Protein AF-A0A4V2UEZ4-F1 (afdb_monomer_lite)

Foldseek 3Di:
DDDDDDDDDPVVVVVLVVCCVVVVAVHSVRVVVVVVVVVVVVVVVVVVVVVVVVVVVVVVVVCVVVVVDDDPPDPVVVVVVVVVVVVVVVVVD

Secondary structure (DSSP, 8-state):
------PPPHHHHHHHHHHHHTTS-SSHHHHHHHHHHHHHHHHHHHHHHHHHHHHHHHHHHHHHHTT-----S-HHHHHHHHHHHHHHHHH--

Sequence (93 aa):
MTARSVILPEPLEAFVEAQIASGACPDADAVLAAAVDLLQREQRREAAKVERFKALIQEGLDDLDAGRFEIVDDLGAWFDQIEAELDEASHAA

pLDDT: mean 91.01, std 8.73, range [51.81, 97.56]

Radius of gyration: 26.31 Å; chains: 1; bounding box: 54×38×57 Å

Structure (mmCIF, N/CA/C/O backbone):
data_AF-A0A4V2UEZ4-F1
#
_entry.id   AF-A0A4V2UEZ4-F1
#
loop_
_atom_site.group_PDB
_atom_site.id
_atom_site.type_symbol
_atom_site.label_atom_id
_atom_site.label_alt_id
_atom_site.label_comp_id
_atom_site.label_asym_id
_atom_site.label_entity_id
_atom_site.label_seq_id
_atom_site.pdbx_PDB_ins_code
_atom_site.Cartn_x
_atom_site.Cartn_y
_atom_site.Cartn_z
_atom_site.occupancy
_atom_site.B_iso_or_equiv
_atom_site.auth_seq_id
_atom_site.auth_comp_id
_atom_site.auth_asym_id
_atom_site.auth_atom_id
_atom_site.pdbx_PDB_model_num
ATOM 1 N N . MET A 1 1 ? -28.425 -5.228 7.384 1.00 62.59 1 MET A N 1
ATOM 2 C CA . MET A 1 1 ? -27.159 -5.494 8.100 1.00 62.59 1 MET A CA 1
ATOM 3 C C . MET A 1 1 ? -27.174 -6.936 8.576 1.00 62.59 1 MET A C 1
ATOM 5 O O . MET A 1 1 ? -28.253 -7.429 8.886 1.00 62.59 1 MET A O 1
ATOM 9 N N . THR A 1 2 ? -26.019 -7.598 8.610 1.00 78.19 2 THR A N 1
ATOM 10 C CA . THR A 1 2 ? -25.874 -8.957 9.156 1.00 78.19 2 THR A CA 1
ATOM 11 C C . THR A 1 2 ? -25.016 -8.860 10.407 1.00 78.19 2 THR A C 1
ATOM 13 O O . THR A 1 2 ? -23.920 -8.310 10.338 1.00 78.19 2 THR A O 1
ATOM 16 N N . ALA A 1 3 ? -25.514 -9.352 11.541 1.00 78.56 3 ALA A N 1
ATOM 17 C CA . ALA A 1 3 ? -24.799 -9.260 12.809 1.00 78.56 3 ALA A CA 1
ATOM 18 C C . ALA A 1 3 ? -23.622 -10.246 12.849 1.00 78.56 3 ALA A C 1
ATOM 20 O O . ALA A 1 3 ? -23.779 -11.428 12.534 1.00 78.56 3 ALA A O 1
ATOM 21 N N . ARG A 1 4 ? -22.447 -9.758 13.255 1.00 82.38 4 ARG A N 1
ATOM 22 C CA . ARG A 1 4 ? -21.250 -10.569 13.496 1.00 82.38 4 ARG A CA 1
ATOM 23 C C . ARG A 1 4 ? -20.595 -10.114 14.794 1.00 82.38 4 ARG A C 1
ATOM 25 O O . ARG A 1 4 ? -20.245 -8.950 14.920 1.00 82.38 4 ARG A O 1
ATOM 32 N N . SER A 1 5 ? -20.400 -11.044 15.727 1.00 85.88 5 SER A N 1
ATOM 33 C CA . SER A 1 5 ? -19.661 -10.774 16.962 1.00 85.88 5 SER A CA 1
ATOM 34 C C . SER A 1 5 ? -18.160 -10.752 16.684 1.00 85.88 5 SER A C 1
ATOM 36 O O . SER A 1 5 ? -17.636 -11.642 16.008 1.00 85.88 5 SER A O 1
ATOM 38 N N . VAL A 1 6 ? -17.470 -9.762 17.238 1.00 86.38 6 VAL A N 1
ATOM 39 C CA . VAL A 1 6 ? -16.013 -9.602 17.170 1.00 86.38 6 VAL A CA 1
ATOM 40 C C . VAL A 1 6 ? -15.492 -9.292 18.566 1.00 86.38 6 VAL A C 1
ATOM 42 O O . VAL A 1 6 ? -16.160 -8.608 19.333 1.00 86.38 6 VAL A O 1
ATOM 45 N N . ILE A 1 7 ? -14.324 -9.834 18.904 1.00 92.88 7 ILE A N 1
ATOM 46 C CA . ILE A 1 7 ? -13.641 -9.545 20.166 1.00 92.88 7 ILE A CA 1
ATOM 47 C C . ILE A 1 7 ? -12.557 -8.520 19.859 1.00 92.88 7 ILE A C 1
ATOM 49 O O . ILE A 1 7 ? -11.712 -8.765 18.993 1.00 92.88 7 ILE A O 1
ATOM 53 N N . LEU A 1 8 ? -12.593 -7.388 20.556 1.00 91.44 8 LEU A N 1
ATOM 54 C CA . LEU A 1 8 ? -11.617 -6.319 20.405 1.00 91.44 8 LEU A CA 1
ATOM 55 C C . LEU A 1 8 ? -10.582 -6.381 21.539 1.00 91.44 8 LEU A C 1
ATOM 57 O O . LEU A 1 8 ? -10.944 -6.589 22.697 1.00 91.44 8 LEU A O 1
ATOM 61 N N . PRO A 1 9 ? -9.285 -6.215 21.232 1.00 95.44 9 PRO A N 1
ATOM 62 C CA . PRO A 1 9 ? -8.280 -5.900 22.236 1.00 95.44 9 PRO A CA 1
ATOM 63 C C . PRO A 1 9 ? -8.600 -4.576 22.940 1.00 95.44 9 PRO A C 1
ATOM 65 O O . PRO A 1 9 ? -9.124 -3.653 22.318 1.00 95.44 9 PRO A O 1
ATOM 68 N N . GLU A 1 10 ? -8.185 -4.456 24.200 1.00 95.00 10 GLU A N 1
ATOM 69 C CA . GLU A 1 10 ? -8.437 -3.284 25.054 1.00 95.00 10 GLU A CA 1
ATOM 70 C C . GLU A 1 10 ? -8.087 -1.926 24.398 1.00 95.00 10 GLU A C 1
ATOM 72 O O . GLU A 1 10 ? -8.900 -1.008 24.489 1.00 95.00 10 GLU A O 1
ATOM 77 N N . PRO A 1 11 ? -6.980 -1.771 23.638 1.00 95.25 11 PRO A N 1
ATOM 78 C CA . PRO A 1 11 ? -6.699 -0.508 22.949 1.00 95.25 11 PRO A CA 1
ATOM 79 C C . PRO A 1 11 ? -7.710 -0.147 21.851 1.00 95.25 11 PRO A C 1
ATOM 81 O O . PRO A 1 11 ? -7.962 1.033 21.616 1.00 95.25 11 PRO A O 1
ATOM 84 N N . LEU A 1 12 ? -8.268 -1.143 21.153 1.00 93.69 12 LEU A N 1
ATOM 85 C CA . LEU A 1 12 ? -9.275 -0.903 20.115 1.00 93.69 12 LEU A CA 1
ATOM 86 C C . LEU A 1 12 ? -10.635 -0.593 20.733 1.00 93.69 12 LEU A C 1
ATOM 88 O O . LEU A 1 12 ? -11.331 0.277 20.221 1.00 93.69 12 LEU A O 1
ATOM 92 N N . GLU A 1 13 ? -10.979 -1.244 21.844 1.00 94.88 13 GLU A N 1
ATOM 93 C CA . GLU A 1 13 ? -12.189 -0.920 22.605 1.00 94.88 13 GLU A CA 1
ATOM 94 C C . GLU A 1 13 ? -12.153 0.537 23.085 1.00 94.88 13 GLU A C 1
ATOM 96 O O . GLU A 1 13 ? -13.062 1.310 22.791 1.00 94.88 13 GLU A O 1
ATOM 101 N N . ALA A 1 14 ? -11.041 0.956 23.700 1.00 95.75 14 ALA A N 1
ATOM 102 C CA . ALA A 1 14 ? -10.852 2.337 24.145 1.00 95.75 14 ALA A CA 1
ATOM 103 C C . ALA A 1 14 ? -10.955 3.351 22.989 1.00 95.75 14 ALA A C 1
ATOM 105 O O . ALA A 1 14 ? -11.478 4.454 23.161 1.00 95.75 14 ALA A O 1
ATOM 106 N N . PHE A 1 15 ? -10.482 2.987 21.792 1.00 95.19 15 PHE A N 1
ATOM 107 C CA . PHE A 1 15 ? -10.650 3.813 20.597 1.00 95.19 15 PHE A CA 1
ATOM 108 C C . PHE A 1 15 ? -12.119 3.916 20.168 1.00 95.19 15 PHE A C 1
ATOM 110 O O . PHE A 1 15 ? -12.586 5.017 19.872 1.00 95.19 15 PHE A O 1
ATOM 117 N N . VAL A 1 16 ? -12.860 2.802 20.149 1.00 94.88 16 VAL A N 1
ATOM 118 C CA . VAL A 1 16 ? -14.295 2.806 19.820 1.00 94.88 16 VAL A CA 1
ATOM 119 C C . VAL A 1 16 ? -15.064 3.689 20.801 1.00 94.88 16 VAL A C 1
ATOM 121 O O . VAL A 1 16 ? -15.824 4.558 20.370 1.00 94.88 16 VAL A O 1
ATOM 124 N N . GLU A 1 17 ? -14.816 3.539 22.102 1.00 94.75 17 GLU A N 1
ATOM 125 C CA . GLU A 1 17 ? -15.441 4.363 23.138 1.00 94.75 17 GLU A CA 1
ATOM 126 C C . GLU A 1 17 ? -15.136 5.855 22.948 1.00 94.75 17 GLU A C 1
ATOM 128 O O . GLU A 1 17 ? -16.046 6.683 23.022 1.00 94.75 17 GLU A O 1
ATOM 133 N N . ALA A 1 18 ? -13.890 6.218 22.627 1.00 95.25 18 ALA A N 1
ATOM 134 C CA . ALA A 1 18 ? -13.512 7.606 22.355 1.00 95.25 18 ALA A CA 1
ATOM 135 C C . ALA A 1 18 ? -14.233 8.186 21.122 1.00 95.25 18 ALA A C 1
ATOM 137 O O . ALA A 1 18 ? -14.673 9.341 21.133 1.00 95.25 18 ALA A O 1
ATOM 138 N N . GLN A 1 19 ? -14.409 7.389 20.065 1.00 95.50 19 GLN A N 1
ATOM 139 C CA . GLN A 1 19 ? -15.128 7.813 18.861 1.00 95.50 19 GLN A CA 1
ATOM 140 C C . GLN A 1 19 ? -16.625 8.020 19.112 1.00 95.50 19 GLN A C 1
ATOM 142 O O . GLN A 1 19 ? -17.207 8.960 18.567 1.00 95.50 19 GLN A O 1
ATOM 147 N N . ILE A 1 20 ? -17.235 7.204 19.972 1.00 95.31 20 ILE A N 1
ATOM 148 C CA . ILE A 1 20 ? -18.626 7.397 20.397 1.00 95.31 20 ILE A CA 1
ATOM 149 C C . ILE A 1 20 ? -18.736 8.627 21.307 1.00 95.31 20 ILE A C 1
ATOM 151 O O . ILE A 1 20 ? -19.582 9.491 21.083 1.00 95.31 20 ILE A O 1
ATOM 155 N N . ALA A 1 21 ? -17.843 8.762 22.291 1.00 95.06 21 ALA A N 1
ATOM 156 C CA . ALA A 1 21 ? -17.841 9.878 23.238 1.00 95.06 21 ALA A CA 1
ATOM 157 C C . ALA A 1 21 ? -17.615 11.241 22.561 1.00 95.06 21 ALA A C 1
ATOM 159 O O . ALA A 1 21 ? -18.165 12.251 22.997 1.00 95.06 21 ALA A O 1
ATOM 160 N N . SER A 1 22 ? -16.838 11.277 21.475 1.00 93.56 22 SER A N 1
ATOM 161 C CA . SER A 1 22 ? -16.643 12.486 20.663 1.00 93.56 22 SER A CA 1
ATOM 162 C C . SER A 1 22 ? -17.860 12.862 19.806 1.00 93.56 22 SER A C 1
ATOM 164 O O . SER A 1 22 ? -17.888 13.952 19.235 1.00 93.56 22 SER A O 1
ATOM 166 N N . GLY A 1 23 ? -18.861 11.982 19.693 1.00 92.25 23 GLY A N 1
ATOM 167 C CA . GLY A 1 23 ? -20.021 12.160 18.819 1.00 92.25 23 GLY A CA 1
ATOM 168 C C . GLY A 1 23 ? -19.720 11.956 17.332 1.00 92.25 23 GLY A C 1
ATOM 169 O O . GLY A 1 23 ? -20.595 12.183 16.498 1.00 92.25 23 GLY A O 1
ATOM 170 N N . ALA A 1 24 ? -18.504 11.523 16.979 1.00 87.88 24 ALA A N 1
ATOM 171 C CA . ALA A 1 24 ? -18.125 11.237 15.597 1.00 87.88 24 ALA A CA 1
ATOM 172 C C . ALA A 1 24 ? -18.860 10.010 15.037 1.00 87.88 24 ALA A C 1
ATOM 174 O O . ALA A 1 24 ? -19.078 9.915 13.828 1.00 87.88 24 ALA A O 1
ATOM 175 N N . CYS A 1 25 ? -19.238 9.066 15.902 1.00 92.25 25 CYS A N 1
ATOM 176 C CA . CYS A 1 25 ? -20.017 7.885 15.548 1.00 92.25 25 CYS A CA 1
ATOM 177 C C . CYS A 1 25 ? -21.126 7.634 16.585 1.00 92.25 25 CYS A C 1
ATOM 179 O O . CYS A 1 25 ? -20.900 7.852 17.773 1.00 92.25 25 CYS A O 1
ATOM 181 N N . PRO A 1 26 ? -22.316 7.174 16.159 1.00 90.88 26 PRO A N 1
ATOM 182 C CA . PRO A 1 26 ? -23.443 6.939 17.063 1.00 90.88 26 PRO A CA 1
ATOM 183 C C . PRO A 1 26 ? -23.275 5.692 17.946 1.00 90.88 26 PRO A C 1
ATOM 185 O O . PRO A 1 26 ? -23.786 5.667 19.062 1.00 90.88 26 PRO A O 1
ATOM 188 N N . ASP A 1 27 ? -22.587 4.661 17.452 1.00 92.31 27 ASP A N 1
ATOM 189 C CA . ASP A 1 27 ? -22.404 3.375 18.124 1.00 92.31 27 ASP A CA 1
ATOM 190 C C . ASP A 1 27 ? -21.132 2.654 17.635 1.00 92.31 27 ASP A C 1
ATOM 192 O O . ASP A 1 27 ? -20.441 3.109 16.715 1.00 92.31 27 ASP A O 1
ATOM 196 N N . ALA A 1 28 ? -20.811 1.524 18.272 1.00 90.62 28 ALA A N 1
ATOM 197 C CA . ALA A 1 28 ? -19.636 0.717 17.949 1.00 90.62 28 ALA A CA 1
ATOM 198 C C . ALA A 1 28 ? -19.708 0.110 16.539 1.00 90.62 28 ALA A C 1
ATOM 200 O O . ALA A 1 28 ? -18.695 0.048 15.839 1.00 90.62 28 ALA A O 1
ATOM 201 N N . ASP A 1 29 ? -20.902 -0.285 16.094 1.00 91.56 29 ASP A N 1
ATOM 202 C CA . ASP A 1 29 ? -21.114 -0.867 14.769 1.00 91.56 29 ASP A CA 1
ATOM 203 C C . ASP A 1 29 ? -20.795 0.147 13.661 1.00 91.56 29 ASP A C 1
ATOM 205 O O . ASP A 1 29 ? -20.176 -0.207 12.655 1.00 91.56 29 ASP A O 1
ATOM 209 N N . ALA A 1 30 ? -21.142 1.420 13.856 1.00 92.69 30 ALA A N 1
ATOM 210 C CA . ALA A 1 30 ? -20.810 2.507 12.947 1.00 92.69 30 ALA A CA 1
ATOM 211 C C . ALA A 1 30 ? -19.298 2.775 12.894 1.00 92.69 30 ALA A C 1
ATOM 213 O O . ALA A 1 30 ? -18.760 2.969 11.800 1.00 92.69 30 ALA A O 1
ATOM 214 N N . VAL A 1 31 ? -18.599 2.730 14.037 1.00 94.19 31 VAL A N 1
ATOM 215 C CA . VAL A 1 31 ? -17.129 2.866 14.077 1.00 94.19 31 VAL A CA 1
ATOM 216 C C . VAL A 1 31 ? -16.469 1.724 13.304 1.00 94.19 31 VAL A C 1
ATOM 218 O O . VAL A 1 31 ? -15.609 1.961 12.452 1.00 94.19 31 VAL A O 1
ATOM 221 N N . LEU A 1 32 ? -16.897 0.484 13.552 1.00 92.38 32 LEU A N 1
ATOM 222 C CA . LEU A 1 32 ? -16.357 -0.698 12.881 1.00 92.38 32 LEU A CA 1
ATOM 223 C C . LEU A 1 32 ? -16.662 -0.692 11.380 1.00 92.38 32 LEU A C 1
ATOM 225 O O . LEU A 1 32 ? -15.783 -1.001 10.575 1.00 92.38 32 LEU A O 1
ATOM 229 N N . ALA A 1 33 ? -17.872 -0.297 10.981 1.00 92.12 33 ALA A N 1
ATOM 230 C CA . ALA A 1 33 ? -18.238 -0.164 9.576 1.00 92.12 33 ALA A CA 1
ATOM 231 C C . ALA A 1 33 ? -17.371 0.885 8.862 1.00 92.12 33 ALA A C 1
ATOM 233 O O . ALA A 1 33 ? -16.877 0.622 7.764 1.00 92.12 33 ALA A O 1
ATOM 234 N N . ALA A 1 34 ? -17.134 2.039 9.494 1.00 93.38 34 ALA A N 1
ATOM 235 C CA . ALA A 1 34 ? -16.267 3.083 8.954 1.00 93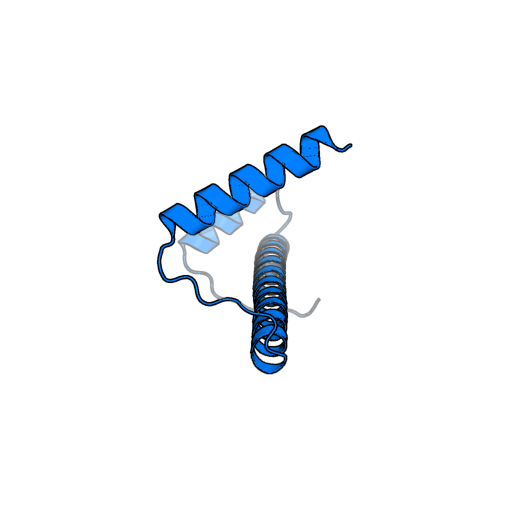.38 34 ALA A CA 1
ATOM 236 C C . ALA A 1 34 ? -14.809 2.611 8.830 1.00 93.38 34 ALA A C 1
ATOM 238 O O . ALA A 1 34 ? -14.178 2.826 7.794 1.00 93.38 34 ALA A O 1
ATOM 239 N N . ALA A 1 35 ? -14.287 1.913 9.841 1.00 93.19 35 ALA A N 1
ATOM 240 C CA . ALA A 1 35 ? -12.939 1.348 9.809 1.00 93.19 35 ALA A CA 1
ATOM 241 C C . ALA A 1 35 ? -12.775 0.316 8.678 1.00 93.19 35 ALA A C 1
ATOM 243 O O . ALA A 1 35 ? -11.794 0.343 7.934 1.00 93.19 35 ALA A O 1
ATOM 244 N N . VAL A 1 36 ? -13.763 -0.565 8.500 1.00 93.81 36 VAL A N 1
ATOM 245 C CA . VAL A 1 36 ? -13.765 -1.570 7.430 1.00 93.81 36 VAL A CA 1
ATOM 246 C C . VAL A 1 36 ? -13.886 -0.924 6.047 1.00 93.81 36 VAL A C 1
ATOM 248 O O . VAL A 1 36 ? -13.230 -1.378 5.108 1.00 93.81 36 VAL A O 1
ATOM 251 N N . ASP A 1 37 ? -14.686 0.131 5.892 1.00 94.94 37 ASP A N 1
ATOM 252 C CA . ASP A 1 37 ? -14.780 0.859 4.623 1.00 94.94 37 ASP A CA 1
ATOM 253 C C . ASP A 1 37 ? -13.459 1.562 4.272 1.00 94.94 37 ASP A C 1
ATOM 255 O O . ASP A 1 37 ? -13.007 1.481 3.127 1.00 94.94 37 ASP A O 1
ATOM 259 N N . LEU A 1 38 ? -12.784 2.174 5.252 1.00 95.50 38 LEU A N 1
ATOM 260 C CA . LEU A 1 38 ? -11.447 2.747 5.061 1.00 95.50 38 LEU A CA 1
ATOM 261 C C . LEU A 1 38 ? -10.448 1.687 4.582 1.00 95.50 38 LEU A C 1
ATOM 263 O O . LEU A 1 38 ? -9.793 1.888 3.557 1.00 95.50 38 LEU A O 1
ATOM 267 N N . LEU A 1 39 ? -10.413 0.526 5.241 1.00 95.75 39 LEU A N 1
ATOM 268 C CA . LEU A 1 39 ? -9.547 -0.588 4.851 1.00 95.75 39 LEU A CA 1
ATOM 269 C C . LEU A 1 39 ? -9.867 -1.109 3.438 1.00 95.75 39 LEU A C 1
ATOM 271 O O . LEU A 1 39 ? -8.967 -1.426 2.662 1.00 95.75 39 LEU A O 1
ATOM 275 N N . GLN A 1 40 ? -11.145 -1.195 3.060 1.00 96.00 40 GLN A N 1
ATOM 276 C CA . GLN A 1 40 ? -11.535 -1.604 1.706 1.00 96.00 40 GLN A CA 1
ATOM 277 C C . GLN A 1 40 ? -11.129 -0.580 0.643 1.00 96.00 40 GLN A C 1
ATOM 279 O O . GLN A 1 40 ? -10.745 -0.952 -0.468 1.00 96.00 40 GLN A O 1
ATOM 284 N N . ARG A 1 41 ?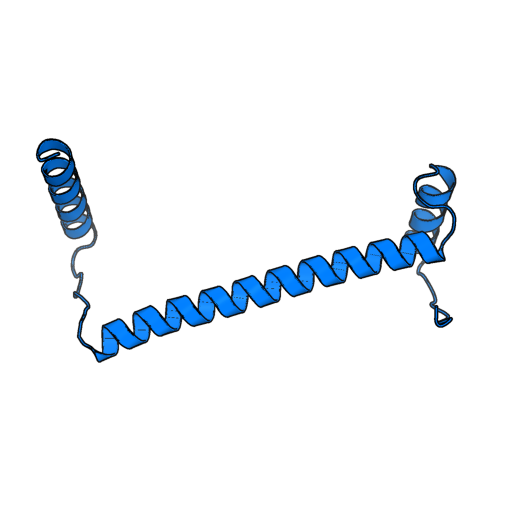 -11.235 0.719 0.940 1.00 95.94 41 ARG A N 1
ATOM 285 C CA . ARG A 1 41 ? -10.792 1.787 0.031 1.00 95.94 41 ARG A CA 1
ATOM 286 C C . ARG A 1 41 ? -9.287 1.729 -0.195 1.00 95.94 41 ARG A C 1
ATOM 288 O O . ARG A 1 41 ? -8.861 1.838 -1.343 1.00 95.94 41 ARG A O 1
ATOM 295 N N . GLU A 1 42 ? -8.514 1.527 0.865 1.00 95.69 42 GLU A N 1
ATOM 296 C CA . GLU A 1 42 ? -7.064 1.371 0.781 1.00 95.69 42 GLU A CA 1
ATOM 297 C C . GLU A 1 42 ? -6.684 0.149 -0.060 1.00 95.69 42 GLU A C 1
ATOM 299 O O . GLU A 1 42 ? -6.001 0.303 -1.071 1.00 95.69 42 GLU A O 1
ATOM 304 N N . GLN A 1 43 ? -7.245 -1.026 0.239 1.00 96.00 43 GLN A N 1
ATOM 305 C CA . GLN A 1 43 ? -6.983 -2.242 -0.541 1.00 96.00 43 GLN A CA 1
ATOM 306 C C . GLN A 1 43 ? -7.357 -2.089 -2.022 1.00 96.00 43 GLN A C 1
ATOM 308 O O . GLN A 1 43 ? -6.605 -2.501 -2.903 1.00 96.00 43 GLN A O 1
ATOM 313 N N . ARG A 1 44 ? -8.496 -1.452 -2.335 1.00 95.50 44 ARG A N 1
ATOM 314 C CA . ARG A 1 44 ? -8.875 -1.164 -3.731 1.00 95.50 44 ARG A CA 1
ATOM 315 C C . ARG A 1 44 ? -7.878 -0.232 -4.415 1.00 95.50 44 ARG A C 1
ATOM 317 O O . ARG A 1 44 ? -7.572 -0.431 -5.588 1.00 95.50 44 ARG A O 1
ATOM 324 N N . ARG A 1 45 ? -7.370 0.777 -3.703 1.00 95.38 45 ARG A N 1
ATOM 325 C CA . ARG A 1 45 ? -6.363 1.708 -4.225 1.00 95.38 45 ARG A CA 1
ATOM 326 C C . ARG A 1 45 ? -5.040 0.998 -4.498 1.00 95.38 45 ARG A C 1
ATOM 328 O O . ARG A 1 45 ? -4.435 1.244 -5.539 1.00 95.38 45 ARG A O 1
ATOM 335 N N . GLU A 1 46 ? -4.601 0.131 -3.594 1.00 95.31 46 GLU A N 1
ATOM 336 C CA . GLU A 1 46 ? -3.388 -0.666 -3.777 1.00 95.31 46 GLU A CA 1
ATOM 337 C C . GLU A 1 46 ? -3.521 -1.628 -4.955 1.00 95.31 46 GLU A C 1
ATOM 339 O O . GLU A 1 46 ? -2.661 -1.628 -5.834 1.00 95.31 46 GLU A O 1
ATOM 344 N N . ALA A 1 47 ? -4.631 -2.365 -5.038 1.00 94.94 47 ALA A N 1
ATOM 345 C CA . ALA A 1 47 ? -4.906 -3.256 -6.160 1.00 94.94 47 ALA A CA 1
ATOM 346 C C . ALA A 1 47 ? -4.911 -2.495 -7.496 1.00 94.94 47 ALA A C 1
ATOM 348 O O . ALA A 1 47 ? -4.250 -2.908 -8.446 1.00 94.94 47 ALA A O 1
ATOM 349 N N . ALA A 1 48 ? -5.571 -1.333 -7.556 1.00 95.00 48 ALA A N 1
ATOM 350 C CA . ALA A 1 48 ? -5.573 -0.490 -8.750 1.00 95.00 48 ALA A CA 1
ATOM 351 C C . ALA A 1 48 ? -4.167 0.016 -9.120 1.00 95.00 48 ALA A C 1
ATOM 353 O O . ALA A 1 48 ? -3.821 0.086 -10.299 1.00 95.00 48 ALA A O 1
ATOM 354 N N . LYS A 1 49 ? -3.334 0.351 -8.125 1.00 95.44 49 LYS A N 1
ATOM 355 C CA . LYS A 1 49 ? -1.943 0.769 -8.343 1.00 95.44 49 LYS A CA 1
ATOM 356 C C . LYS A 1 49 ? -1.102 -0.377 -8.908 1.00 95.44 49 LYS A C 1
ATOM 358 O O . LYS A 1 49 ? -0.347 -0.154 -9.849 1.00 95.44 49 LYS A O 1
ATOM 363 N N . VAL A 1 50 ? -1.259 -1.585 -8.368 1.00 96.81 50 VAL A N 1
ATOM 364 C CA . VAL A 1 50 ? -0.571 -2.788 -8.853 1.00 96.81 50 VAL A CA 1
ATOM 365 C C . VAL A 1 50 ? -0.974 -3.100 -10.291 1.00 96.81 50 VAL A C 1
ATOM 367 O O . VAL A 1 50 ? -0.096 -3.296 -11.125 1.00 96.81 50 VAL A O 1
ATOM 370 N N . GLU A 1 51 ? -2.268 -3.091 -10.612 1.00 96.38 51 GLU A N 1
ATOM 371 C CA . GLU A 1 51 ? -2.733 -3.344 -11.982 1.00 96.38 51 GLU A CA 1
ATOM 372 C C . GLU A 1 51 ? -2.235 -2.280 -12.965 1.00 96.38 51 GLU A C 1
ATOM 374 O O . GLU A 1 51 ? -1.769 -2.613 -14.053 1.00 96.38 51 GLU A O 1
ATOM 379 N N . ARG A 1 52 ? -2.214 -1.005 -12.557 1.00 96.81 52 ARG A N 1
ATOM 380 C CA . ARG A 1 52 ? -1.608 0.061 -13.365 1.00 96.81 52 ARG A CA 1
ATOM 381 C C . ARG A 1 52 ? -0.121 -0.190 -13.621 1.00 96.81 52 ARG A C 1
ATOM 383 O O . ARG A 1 52 ? 0.342 0.007 -14.737 1.00 96.81 52 ARG A O 1
ATOM 390 N N . PHE A 1 53 ? 0.635 -0.597 -12.605 1.00 97.44 53 PHE A N 1
ATOM 391 C CA . PHE A 1 53 ? 2.061 -0.884 -12.769 1.00 97.44 53 PHE A CA 1
ATOM 392 C C . PHE A 1 53 ? 2.311 -2.097 -13.657 1.00 97.44 53 PHE A C 1
ATOM 394 O O . PHE A 1 53 ? 3.204 -2.042 -14.493 1.00 97.44 53 PHE A O 1
ATOM 401 N N . LYS A 1 54 ? 1.503 -3.154 -13.539 1.00 97.56 54 LYS A N 1
ATOM 402 C CA . LYS A 1 54 ? 1.574 -4.295 -14.458 1.00 97.56 54 LYS A CA 1
ATOM 403 C C . LYS A 1 54 ? 1.329 -3.870 -15.904 1.00 97.56 54 LYS A C 1
ATOM 405 O O . LYS A 1 54 ? 2.072 -4.302 -16.773 1.00 97.56 54 LYS A O 1
ATOM 410 N N . ALA A 1 55 ?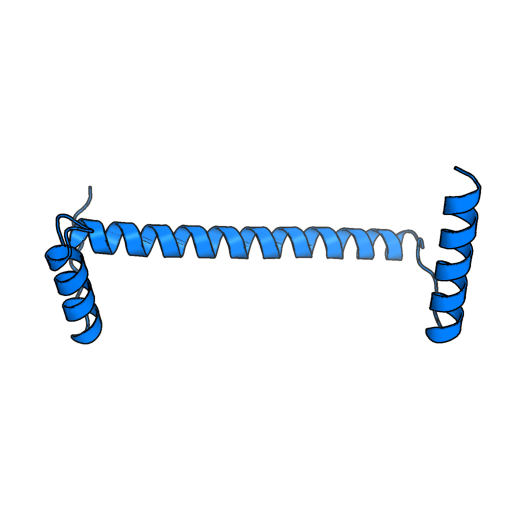 0.341 -3.009 -16.149 1.00 97.31 55 ALA A N 1
ATOM 411 C CA . ALA A 1 55 ? 0.061 -2.502 -17.490 1.00 97.31 55 ALA A CA 1
ATOM 412 C C . ALA A 1 55 ? 1.244 -1.707 -18.072 1.00 97.31 55 ALA A C 1
ATOM 414 O O . ALA A 1 55 ? 1.633 -1.958 -19.204 1.00 97.31 55 ALA A O 1
ATOM 415 N N . LEU A 1 56 ? 1.860 -0.818 -17.283 1.00 97.38 56 LEU A N 1
ATOM 416 C CA . LEU A 1 56 ? 3.040 -0.047 -17.711 1.00 97.38 56 LEU A CA 1
ATOM 417 C C . LEU A 1 56 ? 4.272 -0.930 -17.953 1.00 97.38 56 LEU A C 1
ATOM 419 O O . LEU A 1 56 ? 5.051 -0.677 -18.863 1.00 97.38 56 LEU A O 1
ATOM 423 N N . ILE A 1 57 ? 4.461 -1.976 -17.144 1.00 97.31 57 ILE A N 1
ATOM 424 C CA . ILE A 1 57 ? 5.527 -2.955 -17.384 1.00 97.31 57 ILE A CA 1
ATOM 425 C C . ILE A 1 57 ? 5.264 -3.700 -18.692 1.00 97.31 57 ILE A C 1
ATOM 427 O O . ILE A 1 57 ? 6.193 -3.879 -19.470 1.00 97.31 57 ILE A O 1
ATOM 431 N N . GLN A 1 58 ? 4.020 -4.119 -18.942 1.00 97.56 58 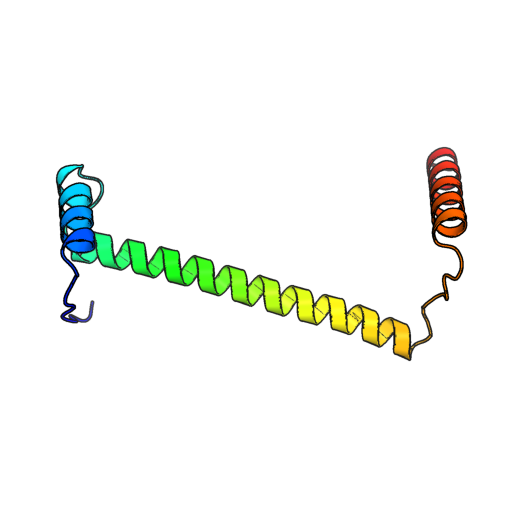GLN A N 1
ATOM 432 C CA . GLN A 1 58 ? 3.668 -4.810 -20.180 1.00 97.56 58 GLN A CA 1
ATOM 433 C C . GLN A 1 58 ? 3.905 -3.925 -21.405 1.00 97.56 58 GLN A C 1
ATOM 435 O O . GLN A 1 58 ? 4.459 -4.409 -22.379 1.00 97.56 58 GLN A O 1
ATOM 440 N N . GLU A 1 59 ? 3.574 -2.635 -21.330 1.00 97.19 59 GLU A N 1
ATOM 441 C CA . GLU A 1 59 ? 3.895 -1.661 -22.381 1.00 97.19 59 GLU A CA 1
ATOM 442 C C . GLU A 1 59 ? 5.400 -1.643 -22.691 1.00 97.19 59 GLU A C 1
ATOM 444 O O . GLU A 1 59 ? 5.793 -1.800 -23.844 1.00 97.19 59 GLU A O 1
ATOM 449 N N . GLY A 1 60 ? 6.250 -1.573 -21.660 1.00 95.69 60 GLY A N 1
ATOM 450 C CA . GLY A 1 60 ? 7.703 -1.633 -21.842 1.00 95.69 60 GLY A CA 1
ATOM 451 C C . GLY A 1 60 ? 8.203 -2.976 -22.394 1.00 95.69 60 GLY A C 1
ATOM 452 O O . GLY A 1 60 ? 9.143 -3.004 -23.184 1.00 95.69 60 GLY A O 1
ATOM 453 N N . LEU A 1 61 ? 7.582 -4.098 -22.015 1.00 97.44 61 LEU A N 1
ATOM 454 C CA . LEU A 1 61 ? 7.901 -5.411 -22.591 1.00 97.44 61 LEU A CA 1
ATOM 455 C C . LEU A 1 61 ? 7.508 -5.485 -24.072 1.00 97.44 61 LEU A C 1
ATOM 457 O O . LEU A 1 61 ? 8.288 -5.978 -24.881 1.00 97.44 61 LEU A O 1
ATOM 461 N N . ASP A 1 62 ? 6.346 -4.946 -24.433 1.00 97.56 62 ASP A N 1
ATOM 462 C CA . ASP A 1 62 ? 5.872 -4.888 -25.816 1.00 97.56 62 ASP A CA 1
ATOM 463 C C . ASP A 1 62 ? 6.769 -3.973 -26.676 1.00 97.56 62 ASP A C 1
ATOM 465 O O . ASP A 1 62 ? 6.992 -4.247 -27.859 1.00 97.56 62 ASP A O 1
ATOM 469 N N . ASP A 1 63 ? 7.301 -2.890 -26.099 1.00 97.50 63 ASP A N 1
ATOM 470 C CA . ASP A 1 63 ? 8.314 -2.036 -26.729 1.00 97.50 63 ASP A CA 1
ATOM 471 C C . ASP A 1 63 ? 9.630 -2.789 -26.956 1.00 97.50 63 ASP A C 1
ATOM 473 O O . ASP A 1 63 ? 10.181 -2.737 -28.059 1.00 97.50 63 ASP A O 1
ATOM 477 N N . LEU A 1 64 ? 10.103 -3.540 -25.955 1.00 95.94 64 LEU A N 1
ATOM 478 C CA . LEU A 1 64 ? 11.308 -4.367 -26.068 1.00 95.94 64 LEU A CA 1
ATOM 479 C C . LEU A 1 64 ? 11.163 -5.430 -27.166 1.00 95.94 64 LEU A C 1
ATOM 481 O O . LEU A 1 64 ? 12.040 -5.537 -28.025 1.00 95.94 64 LEU A O 1
ATOM 485 N N . ASP A 1 65 ? 10.046 -6.161 -27.188 1.00 96.62 65 ASP A N 1
ATOM 486 C CA . ASP A 1 65 ? 9.761 -7.194 -28.194 1.00 96.62 65 ASP A CA 1
ATOM 487 C C . ASP A 1 65 ? 9.653 -6.611 -29.611 1.00 96.62 65 ASP A C 1
ATOM 489 O O . ASP A 1 65 ? 10.061 -7.237 -30.593 1.00 96.62 65 ASP A O 1
ATOM 493 N N . ALA A 1 66 ? 9.134 -5.387 -29.732 1.00 96.50 66 ALA A N 1
ATOM 494 C CA . ALA A 1 66 ? 9.052 -4.671 -30.999 1.00 96.50 66 ALA A CA 1
ATOM 495 C C . ALA A 1 66 ? 10.365 -3.981 -31.415 1.00 96.50 66 ALA A C 1
ATOM 497 O O . ALA A 1 66 ? 10.408 -3.363 -32.482 1.00 96.50 66 ALA A O 1
ATOM 498 N N . GLY A 1 67 ? 11.418 -4.051 -30.594 1.00 96.50 67 GLY A N 1
ATOM 499 C CA . GLY A 1 67 ? 12.689 -3.371 -30.840 1.00 96.50 67 GLY A CA 1
ATOM 500 C C . GLY A 1 67 ? 12.627 -1.847 -30.683 1.00 96.50 67 GLY A C 1
ATOM 501 O O . GLY A 1 67 ? 13.508 -1.152 -31.182 1.00 96.50 67 GLY A O 1
ATOM 502 N N . ARG A 1 68 ? 11.598 -1.314 -30.012 1.00 95.31 68 ARG A N 1
ATOM 503 C CA . ARG A 1 68 ? 11.453 0.111 -29.669 1.00 95.31 68 ARG A CA 1
ATOM 504 C C . ARG A 1 68 ? 12.189 0.426 -28.366 1.00 95.31 68 ARG A C 1
ATOM 506 O O . ARG A 1 68 ? 11.595 0.861 -27.388 1.00 95.31 68 ARG A O 1
ATOM 513 N N . PHE A 1 69 ? 13.490 0.177 -28.351 1.00 93.38 69 PHE A N 1
ATOM 514 C CA . PHE A 1 69 ? 14.361 0.516 -27.234 1.00 93.38 69 PHE A CA 1
ATOM 515 C C . PHE A 1 69 ? 15.705 1.005 -27.760 1.00 93.38 69 PHE A C 1
ATOM 517 O O . PHE A 1 69 ? 16.074 0.746 -28.906 1.00 93.38 69 PHE A O 1
ATOM 524 N N . GLU A 1 70 ? 16.460 1.667 -26.898 1.00 91.88 70 GLU A N 1
ATOM 525 C CA . GLU A 1 70 ? 17.849 2.015 -27.155 1.00 91.88 70 GLU A CA 1
ATOM 526 C C . GLU A 1 70 ? 18.743 1.463 -26.047 1.00 91.88 70 GLU A C 1
ATOM 528 O O . GLU A 1 70 ? 18.309 1.235 -24.916 1.00 91.88 70 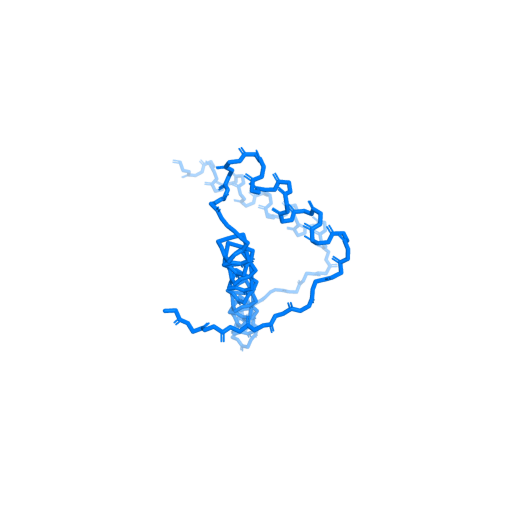GLU A O 1
ATOM 533 N N . ILE A 1 71 ? 19.998 1.197 -26.395 1.00 93.19 71 ILE A N 1
ATOM 534 C CA . ILE A 1 71 ? 21.012 0.769 -25.436 1.00 93.19 71 ILE A CA 1
ATOM 535 C C . ILE A 1 71 ? 21.746 2.024 -24.981 1.00 93.19 71 ILE A C 1
ATOM 537 O O . ILE A 1 71 ? 22.333 2.728 -25.800 1.00 93.19 71 ILE A O 1
ATOM 541 N N . VAL A 1 72 ? 21.708 2.290 -23.678 1.00 92.94 72 VAL A N 1
ATOM 542 C CA . VAL A 1 72 ? 22.371 3.444 -23.067 1.00 92.94 72 VAL A CA 1
ATOM 543 C C . VAL A 1 72 ? 23.614 2.963 -22.324 1.00 92.94 72 VAL A C 1
ATOM 545 O O . VAL A 1 72 ? 23.511 2.393 -21.238 1.00 92.94 72 VAL A O 1
ATOM 548 N N . ASP A 1 73 ? 24.787 3.189 -22.917 1.00 93.38 73 ASP A N 1
ATOM 549 C CA . ASP A 1 73 ? 26.081 2.816 -22.325 1.00 93.38 73 ASP A CA 1
ATOM 550 C C . ASP A 1 73 ? 26.680 3.931 -21.445 1.00 93.38 73 ASP A C 1
ATOM 552 O O . ASP A 1 73 ? 27.434 3.651 -20.511 1.00 93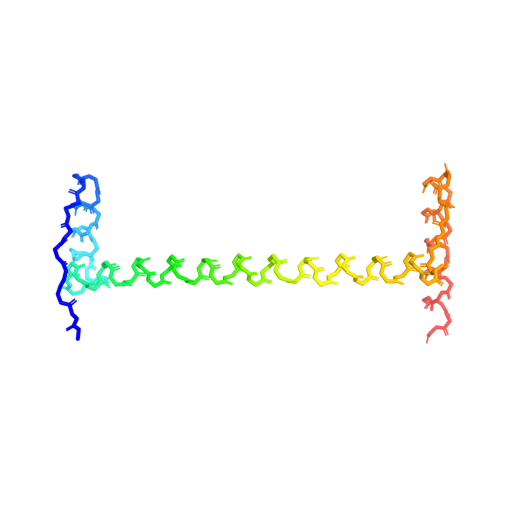.38 73 ASP A O 1
ATOM 556 N N . ASP A 1 74 ? 26.324 5.192 -21.714 1.00 94.50 74 ASP A N 1
ATOM 557 C CA . ASP A 1 74 ? 26.707 6.366 -20.923 1.00 94.50 74 ASP A CA 1
ATOM 558 C C . ASP A 1 74 ? 25.459 7.180 -20.568 1.00 94.50 74 ASP A C 1
ATOM 560 O O . ASP A 1 74 ? 24.907 7.913 -21.389 1.00 94.50 74 ASP A O 1
ATOM 564 N N . LEU A 1 75 ? 25.017 7.040 -19.318 1.00 91.88 75 LEU A N 1
ATOM 565 C CA . LEU A 1 75 ? 23.845 7.746 -18.806 1.00 91.88 75 LEU A CA 1
ATOM 566 C C . LEU A 1 75 ? 24.023 9.269 -18.820 1.00 91.88 75 LEU A C 1
ATOM 568 O O . LEU A 1 75 ? 23.038 9.972 -19.011 1.00 91.88 75 LEU A O 1
ATOM 572 N N . GLY A 1 76 ? 25.240 9.784 -18.607 1.00 92.06 76 GLY A N 1
ATOM 573 C CA . GLY A 1 76 ? 25.488 11.226 -18.543 1.00 92.06 76 GLY A CA 1
ATOM 574 C C . GLY A 1 76 ? 25.305 11.878 -19.908 1.00 92.06 76 GLY A C 1
ATOM 575 O O . GLY A 1 76 ? 24.486 12.779 -20.055 1.00 92.06 76 GLY A O 1
ATOM 576 N N . ALA A 1 77 ? 25.985 11.337 -20.919 1.00 91.31 77 ALA A N 1
ATOM 577 C CA . ALA A 1 77 ? 25.852 11.812 -22.295 1.00 91.31 77 ALA A CA 1
ATOM 578 C C . ALA A 1 77 ? 24.419 11.658 -22.836 1.00 91.31 77 ALA A C 1
ATOM 580 O O . ALA A 1 77 ? 23.953 12.491 -23.610 1.00 91.31 77 ALA A O 1
ATOM 581 N N . TRP A 1 78 ? 23.711 10.607 -22.414 1.00 91.94 78 TRP A N 1
ATOM 582 C CA . TRP A 1 78 ? 22.318 10.385 -22.794 1.00 91.94 78 TRP A CA 1
ATOM 583 C C . TRP A 1 78 ? 21.366 11.436 -22.206 1.00 91.94 78 TRP A C 1
ATOM 585 O O . TRP A 1 78 ? 20.518 11.962 -22.924 1.00 91.94 78 TRP A O 1
ATOM 595 N N . PHE A 1 79 ? 21.531 11.806 -20.930 1.00 91.69 79 PHE A N 1
ATOM 596 C CA . PHE A 1 79 ? 20.755 12.904 -20.344 1.00 91.69 79 PHE A CA 1
ATOM 597 C C . PHE A 1 79 ? 21.071 14.251 -21.005 1.00 91.69 79 PHE A C 1
ATOM 599 O O . PHE A 1 79 ? 20.138 14.988 -21.317 1.00 91.69 79 PHE A O 1
ATOM 606 N N . ASP A 1 80 ? 22.347 14.534 -21.291 1.00 92.00 80 ASP A N 1
ATOM 607 C CA . ASP A 1 80 ? 22.756 15.762 -21.987 1.00 92.00 80 ASP A CA 1
ATOM 608 C C . ASP A 1 80 ? 22.102 15.869 -23.382 1.00 92.00 80 ASP A C 1
ATOM 610 O O . ASP A 1 80 ? 21.690 16.952 -23.803 1.00 92.00 80 ASP A O 1
ATOM 614 N N . GLN A 1 81 ? 21.961 14.744 -24.097 1.00 88.12 81 GLN A N 1
ATOM 615 C CA . GLN A 1 81 ? 21.259 14.692 -25.384 1.00 88.12 81 GLN A CA 1
ATOM 616 C C . GLN A 1 81 ? 19.764 15.006 -25.232 1.00 88.12 81 GLN A C 1
ATOM 618 O O . GLN A 1 81 ? 19.233 15.817 -25.989 1.00 88.12 81 GLN A O 1
ATOM 623 N N . ILE A 1 82 ? 19.086 14.395 -24.256 1.00 89.50 82 ILE A N 1
ATOM 624 C CA . ILE A 1 82 ? 17.655 14.633 -24.012 1.00 89.50 82 ILE A CA 1
ATOM 625 C C . ILE A 1 82 ? 17.395 16.099 -23.656 1.00 89.50 82 ILE A C 1
ATOM 627 O O . ILE A 1 82 ? 16.424 16.686 -24.135 1.00 89.50 82 ILE A O 1
ATOM 631 N N . GLU A 1 83 ? 18.249 16.702 -22.827 1.00 87.69 83 GLU A N 1
ATOM 632 C CA . GLU A 1 83 ? 18.136 18.118 -22.469 1.00 87.69 83 GLU A CA 1
ATOM 633 C C . GLU A 1 83 ? 18.272 19.020 -23.704 1.00 87.69 83 GLU A C 1
ATOM 635 O O . GLU A 1 83 ? 17.443 19.910 -23.905 1.00 87.69 83 GLU A O 1
ATOM 640 N N . ALA A 1 84 ? 19.238 18.739 -24.583 1.00 85.88 84 ALA A N 1
ATOM 641 C CA . ALA A 1 84 ? 19.405 19.479 -25.832 1.00 85.88 84 ALA A CA 1
ATOM 642 C C . ALA A 1 84 ? 18.186 19.348 -26.770 1.00 85.88 84 ALA A C 1
ATOM 644 O O . ALA A 1 84 ? 17.728 20.347 -27.329 1.00 85.88 84 ALA A O 1
ATOM 645 N N . GLU A 1 85 ? 17.616 18.146 -26.911 1.00 84.56 85 GLU A N 1
ATOM 646 C CA . GLU A 1 85 ? 16.418 17.904 -27.730 1.00 84.56 85 GLU A CA 1
ATOM 647 C C . GLU A 1 85 ? 15.181 18.649 -27.194 1.00 84.56 85 GLU A C 1
ATOM 649 O O . GLU A 1 85 ? 14.384 19.191 -27.967 1.00 84.56 85 GLU A O 1
ATOM 654 N N . LEU A 1 86 ? 15.018 18.716 -25.868 1.00 83.56 86 LEU A N 1
ATOM 655 C CA . LEU A 1 86 ? 13.924 19.449 -25.222 1.00 83.56 86 LEU A CA 1
ATOM 656 C C . LEU A 1 86 ? 14.057 20.967 -25.396 1.00 83.56 86 LEU A C 1
ATOM 658 O O . LEU A 1 86 ? 13.053 21.648 -25.643 1.00 83.56 86 LEU A O 1
ATOM 662 N N . ASP A 1 87 ? 15.275 21.499 -25.304 1.00 82.00 87 ASP A N 1
ATOM 663 C CA . ASP A 1 87 ? 15.545 22.920 -25.515 1.00 82.00 87 ASP A CA 1
ATOM 664 C C . ASP A 1 87 ? 15.237 23.333 -26.961 1.00 82.00 87 ASP A C 1
ATOM 666 O O . ASP A 1 87 ? 14.538 24.332 -27.175 1.00 82.00 87 ASP A O 1
ATOM 670 N N . GLU A 1 88 ? 15.652 22.532 -27.946 1.00 76.19 88 GLU A N 1
ATOM 671 C CA . GLU A 1 88 ? 15.344 22.746 -29.365 1.00 76.19 88 GLU A CA 1
ATOM 672 C C . GLU A 1 88 ? 13.838 22.654 -29.658 1.00 76.19 88 GLU A C 1
ATOM 674 O O . GLU A 1 88 ? 13.288 23.510 -30.360 1.00 76.19 88 GLU A O 1
ATOM 679 N N . ALA A 1 89 ? 13.139 21.674 -29.076 1.00 73.19 89 ALA A N 1
ATOM 680 C CA . ALA A 1 89 ? 11.694 21.520 -29.236 1.00 73.19 89 ALA A CA 1
ATOM 681 C C . ALA A 1 89 ? 10.900 22.689 -28.627 1.00 73.19 89 ALA A C 1
ATOM 683 O O . ALA A 1 89 ? 9.870 23.083 -29.179 1.00 73.19 89 ALA A O 1
ATOM 684 N N . SER A 1 90 ? 11.375 23.276 -27.521 1.00 71.12 90 SER A N 1
ATOM 685 C CA . SER A 1 90 ? 10.722 24.435 -26.895 1.00 71.12 90 SER A CA 1
ATOM 686 C C . SER A 1 90 ? 10.920 25.742 -27.671 1.00 71.12 90 SER A C 1
ATOM 688 O O . SER A 1 90 ? 10.064 26.619 -27.603 1.00 71.12 90 SER A O 1
ATOM 690 N N . HIS A 1 91 ? 12.011 25.866 -28.436 1.00 61.91 91 HIS A N 1
ATOM 691 C CA . HIS A 1 91 ? 12.302 27.044 -29.264 1.00 61.91 91 HIS A CA 1
ATOM 692 C C . HIS A 1 91 ? 11.666 26.975 -30.663 1.00 61.91 91 HIS A C 1
ATOM 694 O O . HIS A 1 91 ? 11.602 27.989 -31.359 1.00 61.91 91 HIS A O 1
ATOM 700 N N . ALA A 1 92 ? 11.199 25.796 -31.083 1.00 58.56 92 ALA A N 1
ATOM 701 C CA . ALA A 1 92 ? 10.499 25.582 -32.350 1.00 58.56 92 ALA A CA 1
ATOM 702 C C . ALA A 1 92 ? 8.965 25.773 -32.267 1.00 58.56 92 ALA A C 1
ATOM 704 O O . ALA A 1 92 ? 8.299 25.708 -33.305 1.00 58.56 92 ALA A O 1
ATOM 705 N N . ALA A 1 93 ? 8.413 25.999 -31.067 1.00 51.81 93 ALA A N 1
ATOM 706 C CA . ALA A 1 93 ? 6.985 26.213 -30.789 1.00 51.81 93 ALA A CA 1
ATOM 707 C C . ALA A 1 93 ? 6.645 27.697 -30.565 1.00 51.81 93 ALA A C 1
ATOM 709 O O . ALA A 1 93 ? 5.536 28.106 -30.986 1.00 51.81 93 ALA A O 1
#